Protein AF-A0A0V8DM29-F1 (afdb_monomer_lite)

Secondary structure (DSSP, 8-state):
-B-TT--BEEE--SSSGGGGTTTTEEE---TT----TT---EEE-HHHHHHTT------EEETTGGGSSEEEE---SS--TT---EEEE-

InterPro domains:
  IPR001127 Phosphotransferase system, sugar-specific permease EIIA type 1 [PF00358] (1-67)
  IPR001127 Phosphotransferase system, sugar-specific permease EIIA type 1 [PS00371] (6-18)
  IPR001127 Phosphotransferase system, sugar-specific permease EIIA type 1 [PS51093] (1-64)
 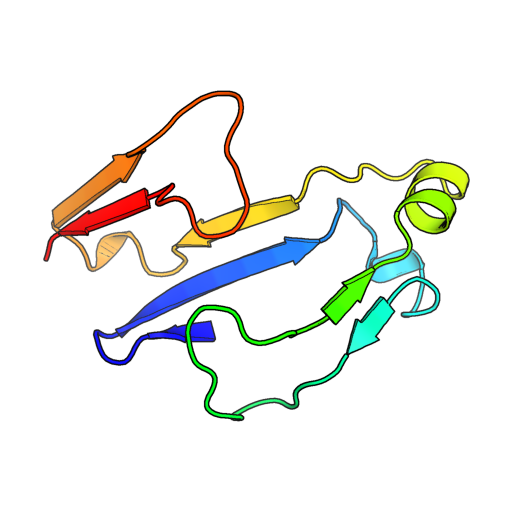 IPR011055 Duplicated hybrid motif [G3DSA:2.70.70.10] (1-90)
  IPR011055 Duplicated hybrid motif [SSF51261] (1-88)
  IPR050890 Phosphotransferase system EIIA component [PTHR45008] (1-87)

Sequence (90 aa):
MTSDDGVEILIHIGMDTVGLNGEAFESFVKQNDRVKKGDLLVRADLSKIKAAGLSIITPVVITNSDTYREIIISHGGKISKGQEIITVKA

Organism: Lactococcus lactis subsp. lactis (NCBI:txid1360)

Radius of gyration: 14.69 Å; chains: 1; bounding box: 31×29×34 Å

pLDDT: mean 94.34, std 2.96, range [80.81, 97.81]

Structure (mmCIF, N/CA/C/O backbone):
data_AF-A0A0V8DM29-F1
#
_entry.id   AF-A0A0V8DM29-F1
#
loop_
_atom_site.group_PDB
_atom_site.id
_atom_site.type_symbol
_atom_site.label_atom_id
_atom_site.label_alt_id
_atom_site.label_comp_id
_atom_site.label_asym_id
_atom_site.label_entity_id
_atom_site.label_seq_id
_atom_site.pdbx_PDB_ins_code
_atom_site.Cartn_x
_atom_site.Cartn_y
_atom_site.Cartn_z
_atom_site.occupancy
_atom_site.B_iso_or_equiv
_atom_site.auth_seq_id
_atom_site.auth_comp_id
_atom_site.auth_asym_id
_atom_site.auth_atom_id
_atom_site.pdbx_PDB_model_num
ATOM 1 N N . MET A 1 1 ? 5.496 -6.580 -1.506 1.00 93.94 1 MET A N 1
ATOM 2 C CA . MET A 1 1 ? 5.204 -7.653 -2.484 1.00 93.94 1 MET A CA 1
ATOM 3 C C . MET A 1 1 ? 6.216 -7.552 -3.603 1.00 93.94 1 MET A C 1
ATOM 5 O O . MET A 1 1 ? 6.671 -6.445 -3.852 1.00 93.94 1 MET A O 1
ATOM 9 N N . THR A 1 2 ? 6.542 -8.655 -4.263 1.00 96.44 2 THR A N 1
ATOM 10 C CA . THR A 1 2 ? 7.498 -8.669 -5.379 1.00 96.44 2 THR A CA 1
ATOM 11 C C . THR A 1 2 ? 6.796 -9.259 -6.594 1.00 96.44 2 THR A C 1
ATOM 13 O O . THR A 1 2 ? 6.139 -10.293 -6.461 1.00 96.44 2 THR A O 1
ATOM 16 N N . SER A 1 3 ? 6.845 -8.575 -7.739 1.00 95.69 3 SER A N 1
ATOM 17 C CA . SER A 1 3 ? 6.272 -9.088 -8.988 1.00 95.69 3 SER A CA 1
ATOM 18 C C . SER A 1 3 ? 7.133 -10.208 -9.577 1.00 95.69 3 SER A C 1
ATOM 20 O O . SER A 1 3 ? 8.299 -10.363 -9.214 1.00 95.69 3 SER A O 1
ATOM 22 N N . ASP A 1 4 ? 6.576 -10.960 -10.530 1.00 95.06 4 ASP A N 1
ATOM 23 C CA . ASP A 1 4 ? 7.330 -11.981 -11.272 1.00 95.06 4 ASP A CA 1
ATOM 24 C C . ASP A 1 4 ? 8.498 -11.367 -12.084 1.00 95.06 4 ASP A C 1
ATOM 26 O O . ASP A 1 4 ? 9.493 -12.042 -12.332 1.00 95.06 4 ASP A O 1
ATOM 30 N N . ASP A 1 5 ? 8.417 -10.070 -12.414 1.00 93.38 5 ASP A N 1
ATOM 31 C CA . ASP A 1 5 ? 9.477 -9.286 -13.073 1.00 93.38 5 ASP A CA 1
ATOM 32 C C . ASP A 1 5 ? 10.461 -8.631 -12.072 1.00 93.38 5 ASP A C 1
ATOM 34 O O . ASP A 1 5 ? 11.283 -7.791 -12.443 1.00 93.38 5 ASP A O 1
ATOM 38 N N . GLY A 1 6 ? 10.362 -8.967 -10.781 1.00 95.06 6 GLY A N 1
ATOM 39 C CA . GLY A 1 6 ? 11.266 -8.498 -9.725 1.00 95.06 6 GLY A CA 1
ATOM 40 C C . GLY A 1 6 ? 10.946 -7.122 -9.130 1.00 95.06 6 GLY A C 1
ATOM 41 O O . GLY A 1 6 ? 11.707 -6.645 -8.291 1.00 95.06 6 GLY A O 1
ATOM 42 N N . VAL A 1 7 ? 9.840 -6.473 -9.514 1.00 96.06 7 VAL A N 1
ATOM 43 C CA . VAL A 1 7 ? 9.474 -5.144 -8.987 1.00 96.06 7 VAL A CA 1
ATOM 44 C C . VAL A 1 7 ? 8.985 -5.288 -7.553 1.00 96.06 7 VAL A C 1
ATOM 46 O O . VAL A 1 7 ? 7.993 -5.975 -7.298 1.00 96.06 7 VAL A O 1
ATOM 49 N N . GLU A 1 8 ? 9.640 -4.612 -6.615 1.00 96.56 8 GLU A N 1
ATOM 50 C CA . GLU A 1 8 ? 9.243 -4.615 -5.214 1.00 96.56 8 GLU A CA 1
ATOM 51 C C . GLU A 1 8 ? 8.319 -3.438 -4.914 1.00 96.56 8 GLU A C 1
ATOM 53 O O . GLU A 1 8 ? 8.682 -2.274 -5.064 1.00 96.56 8 GLU A O 1
ATOM 58 N N . ILE A 1 9 ? 7.101 -3.750 -4.476 1.00 95.56 9 ILE A N 1
ATOM 59 C CA . ILE A 1 9 ? 6.049 -2.779 -4.189 1.00 95.56 9 ILE A CA 1
ATOM 60 C C . ILE A 1 9 ? 5.703 -2.832 -2.702 1.00 95.56 9 ILE A C 1
ATOM 62 O O . ILE A 1 9 ? 5.338 -3.886 -2.162 1.00 95.56 9 ILE A O 1
ATOM 66 N N . LEU A 1 10 ? 5.743 -1.673 -2.053 1.00 96.00 10 LEU A N 1
ATOM 67 C CA . LEU A 1 10 ? 5.246 -1.443 -0.704 1.00 96.00 10 LEU A CA 1
ATOM 68 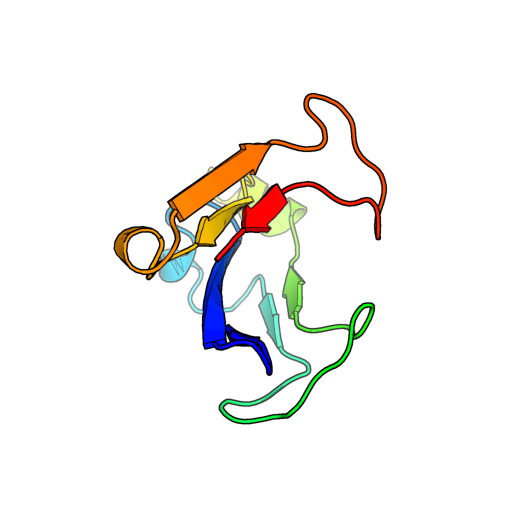C C . LEU A 1 10 ? 3.945 -0.635 -0.761 1.00 96.00 10 LEU A C 1
ATOM 70 O O . LEU A 1 10 ? 3.905 0.454 -1.329 1.00 96.00 10 LEU A O 1
ATOM 74 N N . ILE A 1 11 ? 2.888 -1.164 -0.142 1.00 95.06 11 ILE A N 1
ATOM 75 C CA . ILE A 1 11 ? 1.615 -0.465 0.063 1.00 95.06 11 ILE A CA 1
ATOM 76 C C . ILE A 1 11 ? 1.499 -0.186 1.561 1.00 95.06 11 ILE A C 1
ATOM 78 O O . ILE A 1 11 ? 1.381 -1.122 2.351 1.00 95.06 11 ILE A O 1
ATOM 82 N N . HIS A 1 12 ? 1.551 1.084 1.953 1.00 95.12 12 HIS A N 1
ATOM 83 C CA . HIS A 1 12 ? 1.478 1.508 3.351 1.00 95.12 12 HIS A CA 1
ATOM 84 C C . HIS A 1 12 ? 0.098 2.115 3.627 1.00 95.12 12 HIS A C 1
ATOM 86 O O . HIS A 1 12 ? -0.205 3.182 3.114 1.00 95.12 12 HIS A O 1
ATOM 92 N N . ILE A 1 13 ? -0.783 1.421 4.355 1.00 95.75 13 ILE A N 1
ATOM 93 C CA . ILE A 1 13 ? -2.179 1.862 4.532 1.00 95.75 13 ILE A CA 1
ATOM 94 C C . ILE A 1 13 ? -2.292 2.840 5.708 1.00 95.75 13 ILE A C 1
ATOM 96 O O . ILE A 1 13 ? -2.215 2.443 6.874 1.00 95.75 13 ILE A O 1
ATOM 100 N N . GLY A 1 14 ? -2.553 4.107 5.381 1.00 95.00 14 GLY A N 1
ATOM 101 C CA . GLY A 1 14 ? -2.573 5.214 6.336 1.00 95.00 14 GLY A CA 1
ATOM 102 C C . GLY A 1 14 ? -1.170 5.652 6.760 1.00 95.00 14 GLY A C 1
ATOM 103 O O . GLY A 1 14 ? -0.187 5.073 6.319 1.00 95.00 14 GLY A O 1
ATOM 104 N N . MET A 1 15 ? -1.077 6.668 7.620 1.00 94.88 15 MET A N 1
ATOM 105 C CA . MET A 1 15 ? 0.186 7.094 8.246 1.00 94.88 15 MET A CA 1
ATOM 106 C C . MET A 1 15 ? 0.120 6.862 9.753 1.00 94.88 15 MET A C 1
ATOM 108 O O . MET A 1 15 ? -0.919 7.115 10.362 1.00 94.88 15 MET A O 1
ATOM 112 N N . ASP A 1 16 ? 1.217 6.374 10.336 1.00 93.38 16 ASP A N 1
ATOM 113 C CA . ASP A 1 16 ? 1.364 6.080 11.772 1.00 93.38 16 ASP A CA 1
ATOM 114 C C . ASP A 1 16 ? 0.310 5.104 12.339 1.00 93.38 16 ASP A C 1
ATOM 116 O O . ASP A 1 16 ? 0.054 5.040 13.541 1.00 93.38 16 ASP A O 1
ATOM 120 N N . THR A 1 17 ? -0.277 4.268 11.476 1.00 94.69 17 THR A N 1
ATOM 121 C CA . THR A 1 17 ? -1.342 3.311 11.828 1.00 94.69 17 THR A CA 1
ATOM 122 C C . THR A 1 17 ? -0.861 2.109 12.639 1.00 94.69 17 THR A C 1
ATOM 124 O O . THR A 1 17 ? -1.687 1.351 13.148 1.00 94.69 17 THR A O 1
ATOM 127 N N . VAL A 1 18 ? 0.454 1.956 12.837 1.00 93.12 18 VAL A N 1
ATOM 128 C CA . VAL A 1 18 ? 1.039 0.925 13.712 1.00 93.12 18 VAL A CA 1
ATOM 129 C C . VAL A 1 18 ? 0.499 1.016 15.144 1.00 93.12 18 VAL A C 1
ATOM 131 O O . VAL A 1 18 ? 0.267 -0.013 15.774 1.00 93.12 18 VAL A O 1
ATOM 134 N N . GLY A 1 19 ? 0.199 2.229 15.627 1.00 91.31 19 GLY A N 1
ATOM 135 C CA . GLY A 1 19 ? -0.373 2.456 16.957 1.00 91.31 19 GLY A CA 1
ATOM 136 C C . GLY A 1 19 ? -1.781 1.880 17.152 1.00 91.31 19 GLY A C 1
ATOM 137 O O . GLY A 1 19 ? -2.232 1.762 18.286 1.00 91.31 19 GLY A O 1
ATOM 138 N N . LEU A 1 20 ? -2.465 1.480 16.072 1.00 93.25 20 LEU A N 1
ATOM 139 C CA . LEU A 1 20 ? -3.778 0.831 16.135 1.00 93.25 20 LEU A CA 1
ATOM 140 C C . LEU A 1 20 ? -3.696 -0.669 16.450 1.00 93.25 20 LEU A C 1
ATOM 142 O O . LEU A 1 20 ? -4.735 -1.318 16.515 1.00 93.25 20 LEU A O 1
ATOM 146 N N . ASN A 1 21 ? -2.492 -1.243 16.584 1.00 92.62 21 ASN A N 1
ATOM 147 C CA . ASN A 1 21 ? -2.267 -2.653 16.935 1.00 92.62 21 ASN A CA 1
ATOM 148 C C . ASN A 1 21 ? -3.086 -3.656 16.095 1.00 92.62 21 ASN A C 1
ATOM 150 O O . ASN A 1 21 ? -3.479 -4.717 16.572 1.00 92.62 21 ASN A O 1
ATOM 154 N N . GLY A 1 22 ? -3.362 -3.318 14.832 1.00 91.94 22 GLY A N 1
ATOM 155 C CA . GLY A 1 22 ? -4.139 -4.160 13.919 1.00 91.94 22 GLY A CA 1
ATOM 156 C C . GLY A 1 22 ? -5.666 -4.040 14.027 1.00 91.94 22 GLY A C 1
ATOM 157 O O . GLY A 1 22 ? -6.352 -4.592 13.178 1.00 91.94 22 GLY A O 1
ATOM 158 N N . GLU A 1 23 ? -6.237 -3.284 14.970 1.00 93.12 23 GLU A N 1
ATOM 159 C CA . GLU A 1 23 ? -7.699 -3.238 15.207 1.00 93.12 23 GLU A CA 1
ATOM 160 C C . GLU A 1 23 ? -8.537 -2.679 14.040 1.00 93.12 23 GLU A C 1
ATOM 162 O O . GLU A 1 23 ? -9.755 -2.894 13.958 1.00 93.12 23 GLU A O 1
ATOM 167 N N . ALA A 1 24 ? -7.898 -1.930 13.141 1.00 96.06 24 ALA A N 1
ATOM 168 C CA . ALA A 1 24 ? -8.518 -1.379 11.941 1.00 96.06 24 ALA A CA 1
ATOM 169 C C . ALA A 1 24 ? -8.274 -2.230 10.684 1.00 96.06 24 ALA A C 1
ATOM 171 O O . ALA A 1 24 ? -8.698 -1.824 9.602 1.00 96.06 24 ALA A O 1
ATOM 172 N N . PHE A 1 25 ? -7.596 -3.376 10.799 1.00 97.25 25 PHE A N 1
ATOM 173 C CA . PHE A 1 25 ? -7.112 -4.145 9.657 1.00 97.25 25 PHE A CA 1
ATOM 174 C C . PHE A 1 25 ? -7.467 -5.629 9.765 1.00 97.25 25 PHE A C 1
ATOM 176 O O . PHE A 1 25 ? -7.266 -6.272 10.788 1.00 97.25 25 PHE A O 1
ATOM 183 N N . GLU A 1 26 ? -7.935 -6.194 8.660 1.00 97.81 26 GLU A N 1
ATOM 184 C CA . GLU A 1 26 ? -8.169 -7.627 8.497 1.00 97.81 26 GLU A CA 1
ATOM 185 C C . GLU A 1 26 ? -7.388 -8.098 7.264 1.00 97.81 26 GLU A C 1
ATOM 187 O O . GLU A 1 26 ? -7.648 -7.635 6.150 1.00 97.81 26 GLU A O 1
ATOM 192 N N . SER A 1 27 ? -6.398 -8.977 7.455 1.00 96.25 27 SER A N 1
ATOM 193 C CA . SER A 1 27 ? -5.600 -9.539 6.356 1.00 96.25 27 SER A CA 1
ATOM 194 C C . SER A 1 27 ? -6.244 -10.806 5.799 1.00 96.25 27 SER A C 1
ATOM 196 O O . SER A 1 27 ? -6.659 -11.679 6.558 1.00 96.25 27 SER A O 1
ATOM 198 N N . PHE A 1 28 ? -6.262 -10.931 4.474 1.00 97.81 28 PHE A N 1
ATOM 199 C CA . PHE A 1 28 ? -6.777 -12.093 3.737 1.00 97.81 28 PHE A CA 1
ATOM 200 C C . PHE A 1 28 ? -5.667 -12.934 3.104 1.00 97.81 28 PHE A C 1
ATOM 202 O O . PHE A 1 28 ? -5.940 -13.968 2.501 1.00 97.81 28 PHE A O 1
ATOM 209 N N . VAL A 1 29 ? -4.420 -12.491 3.250 1.00 97.06 29 VAL A N 1
ATOM 210 C CA . VAL A 1 29 ? -3.224 -13.145 2.721 1.00 97.06 29 VAL A CA 1
ATOM 211 C C . VAL A 1 29 ? -2.181 -13.300 3.819 1.00 97.06 29 VAL A C 1
ATOM 213 O O . VAL A 1 29 ? -2.204 -12.596 4.838 1.00 97.06 29 VAL A O 1
ATOM 216 N N . LYS A 1 30 ? -1.253 -14.225 3.605 1.00 96.50 30 LYS A N 1
ATOM 217 C CA . LYS A 1 30 ? -0.095 -14.477 4.457 1.00 96.50 30 LYS A CA 1
ATOM 218 C C . LYS A 1 30 ? 1.190 -14.116 3.724 1.00 96.50 30 LYS A C 1
ATOM 220 O O . LYS A 1 30 ? 1.228 -13.932 2.508 1.00 96.50 30 LYS A O 1
ATOM 225 N N . GLN A 1 31 ? 2.269 -13.997 4.491 1.00 95.00 31 GLN A N 1
ATOM 226 C CA . GLN A 1 31 ? 3.594 -13.811 3.917 1.00 95.00 31 GLN A CA 1
ATOM 227 C C . GLN A 1 31 ? 3.919 -14.971 2.966 1.00 95.00 31 GLN A C 1
ATOM 229 O O . GLN A 1 31 ? 3.667 -16.127 3.296 1.00 95.00 31 GLN A O 1
ATOM 234 N N . ASN A 1 32 ? 4.519 -14.641 1.820 1.00 95.44 32 ASN A N 1
ATOM 235 C CA . ASN A 1 32 ? 4.883 -15.568 0.741 1.00 95.44 32 ASN A CA 1
ATOM 236 C C . ASN A 1 32 ? 3.707 -16.166 -0.053 1.00 95.44 32 ASN A C 1
ATOM 238 O O . ASN A 1 32 ? 3.950 -16.980 -0.943 1.00 95.44 32 ASN A O 1
ATOM 242 N N . ASP A 1 33 ? 2.462 -15.748 0.197 1.00 97.56 33 ASP A N 1
ATOM 243 C CA . ASP A 1 33 ? 1.348 -16.115 -0.680 1.00 97.56 33 ASP A CA 1
ATOM 244 C C . ASP A 1 33 ? 1.538 -15.502 -2.075 1.00 97.56 33 ASP A C 1
ATOM 246 O O . ASP A 1 33 ? 1.906 -14.331 -2.224 1.00 97.56 33 ASP A O 1
ATOM 250 N N . ARG A 1 34 ? 1.241 -16.286 -3.117 1.00 97.19 34 ARG A N 1
ATOM 251 C CA . ARG A 1 34 ? 1.186 -15.786 -4.494 1.00 97.19 34 ARG A CA 1
ATOM 252 C C . ARG A 1 34 ? -0.195 -15.206 -4.768 1.00 97.19 34 ARG A C 1
ATOM 254 O O . ARG A 1 34 ? -1.203 -15.878 -4.576 1.00 97.19 34 ARG A O 1
ATOM 261 N N . VAL A 1 35 ? -0.225 -13.969 -5.249 1.00 96.31 35 VAL A N 1
ATOM 262 C CA . VAL A 1 35 ? -1.451 -13.212 -5.535 1.00 96.31 35 VAL A CA 1
ATOM 263 C C . VAL A 1 35 ? -1.453 -12.741 -6.983 1.00 96.31 35 VAL A C 1
ATOM 265 O O . VAL A 1 35 ? -0.401 -12.636 -7.614 1.00 96.31 35 VAL A O 1
ATOM 268 N N . LYS A 1 36 ? -2.632 -12.427 -7.515 1.00 95.44 36 LYS A N 1
ATOM 269 C CA . LYS A 1 36 ? -2.801 -11.817 -8.839 1.00 95.44 36 LYS A CA 1
ATOM 270 C C . LYS A 1 36 ? -3.505 -10.466 -8.741 1.00 95.44 36 LYS A C 1
ATOM 272 O O . LYS A 1 36 ? -4.147 -10.127 -7.746 1.00 95.44 36 LYS A O 1
ATOM 277 N N . LYS A 1 37 ? -3.408 -9.679 -9.818 1.00 93.44 37 LYS A N 1
ATOM 278 C CA . LYS A 1 37 ? -4.097 -8.387 -9.930 1.00 93.44 37 LYS A CA 1
ATOM 279 C C . LYS A 1 37 ? -5.591 -8.561 -9.634 1.00 93.44 37 LYS A C 1
ATOM 281 O O . LYS A 1 37 ? -6.284 -9.308 -10.319 1.00 93.44 37 LYS A O 1
ATOM 286 N N . GLY A 1 38 ? -6.078 -7.805 -8.652 1.00 93.00 38 GLY A N 1
ATOM 287 C CA . GLY A 1 38 ? -7.490 -7.767 -8.268 1.00 93.00 38 GLY A CA 1
ATOM 288 C C . GLY A 1 38 ? -7.845 -8.573 -7.019 1.00 93.00 38 GLY A C 1
ATOM 289 O O . GLY A 1 38 ? -8.938 -8.350 -6.490 1.00 93.00 38 GLY A O 1
ATOM 290 N N . ASP A 1 39 ? -6.944 -9.426 -6.527 1.00 95.69 39 ASP A N 1
ATOM 291 C CA . ASP A 1 39 ? -7.153 -10.169 -5.284 1.00 95.69 39 ASP A CA 1
ATOM 292 C C . ASP A 1 39 ? -7.301 -9.223 -4.082 1.00 95.69 39 ASP A C 1
ATOM 294 O O . ASP A 1 39 ? -6.711 -8.138 -4.022 1.00 95.69 39 ASP A O 1
ATOM 298 N N . LEU A 1 40 ? -8.122 -9.635 -3.114 1.00 96.19 40 LEU A N 1
ATOM 299 C CA . LEU A 1 40 ? -8.290 -8.913 -1.859 1.00 96.19 40 LEU A CA 1
ATOM 300 C C . LEU A 1 40 ? -7.128 -9.256 -0.925 1.00 96.19 40 LEU A C 1
ATOM 302 O O . LEU A 1 40 ? -6.978 -10.406 -0.531 1.00 96.19 40 LEU A O 1
ATOM 306 N N . LEU A 1 41 ? -6.336 -8.248 -0.555 1.00 96.12 41 LEU A N 1
ATOM 307 C CA . LEU A 1 41 ? -5.185 -8.428 0.335 1.00 96.12 41 LEU A CA 1
ATOM 308 C C . LEU A 1 41 ? -5.541 -8.111 1.787 1.00 96.12 41 LEU A C 1
ATOM 310 O O . LEU A 1 41 ? -5.347 -8.930 2.678 1.00 96.12 41 LEU A O 1
ATOM 314 N N . VAL A 1 42 ? -6.076 -6.912 2.018 1.00 96.44 42 VAL A N 1
ATOM 315 C CA . VAL A 1 42 ? -6.394 -6.379 3.345 1.00 96.44 42 VAL A CA 1
ATOM 316 C C . VAL A 1 42 ? -7.691 -5.583 3.255 1.00 96.44 42 VAL A C 1
ATOM 318 O O . VAL A 1 42 ? -7.902 -4.833 2.298 1.00 96.44 42 VAL A O 1
ATOM 321 N N . ARG A 1 43 ? -8.551 -5.714 4.264 1.00 97.50 43 ARG A N 1
ATOM 322 C CA . ARG A 1 43 ? -9.660 -4.792 4.519 1.00 97.50 43 ARG A CA 1
ATOM 323 C C . ARG A 1 43 ? -9.234 -3.827 5.619 1.00 97.50 43 ARG A C 1
ATOM 325 O O . ARG A 1 43 ? -8.819 -4.261 6.687 1.00 97.50 43 ARG A O 1
ATOM 332 N N . ALA A 1 44 ? -9.342 -2.530 5.345 1.00 96.94 44 ALA A N 1
ATOM 333 C CA . ALA A 1 44 ? -9.034 -1.471 6.299 1.00 96.94 44 ALA A CA 1
ATOM 334 C C . ALA A 1 44 ? -10.299 -0.671 6.636 1.00 96.94 44 ALA A C 1
ATOM 336 O O . ALA A 1 44 ? -11.019 -0.229 5.736 1.00 96.94 44 ALA A O 1
ATOM 337 N N . ASP A 1 45 ? -10.557 -0.462 7.924 1.00 97.44 45 ASP A N 1
ATOM 338 C CA . ASP A 1 45 ? -11.628 0.403 8.412 1.00 97.44 45 ASP A CA 1
ATOM 339 C C . ASP A 1 45 ? -11.145 1.860 8.446 1.00 97.44 45 ASP A C 1
ATOM 341 O O . ASP A 1 45 ? -10.567 2.345 9.422 1.00 97.44 45 ASP A O 1
ATOM 345 N N . LEU A 1 46 ? -11.379 2.574 7.343 1.00 96.44 46 LEU A N 1
ATOM 346 C CA . LEU A 1 46 ? -10.963 3.972 7.202 1.00 96.44 46 LEU A CA 1
ATOM 347 C C . LEU A 1 46 ? -11.660 4.904 8.201 1.00 96.44 46 LEU A C 1
ATOM 349 O O . LEU A 1 46 ? -11.122 5.968 8.510 1.00 96.44 46 LEU A O 1
ATOM 353 N N . SER A 1 47 ? -12.842 4.536 8.698 1.00 96.62 47 SER A N 1
ATOM 354 C CA . SER A 1 47 ? -13.565 5.328 9.693 1.00 96.62 47 SER A CA 1
ATOM 355 C C . SER A 1 47 ? -12.869 5.246 11.045 1.00 96.62 47 SER A C 1
ATOM 357 O O . SER A 1 47 ? -12.650 6.283 11.666 1.00 96.62 47 SER A O 1
ATOM 359 N N . LYS A 1 48 ? -12.435 4.049 11.461 1.00 96.19 48 LYS A N 1
ATOM 360 C CA . LYS A 1 48 ? -11.621 3.873 12.675 1.00 96.19 48 LYS A CA 1
ATOM 361 C C . LYS A 1 48 ? -10.283 4.602 12.591 1.00 96.19 48 LYS A C 1
ATOM 363 O O . LYS A 1 48 ? -9.917 5.289 13.538 1.00 96.19 48 LYS A O 1
ATOM 368 N N . ILE A 1 49 ? -9.587 4.513 11.452 1.00 96.69 49 ILE A N 1
ATOM 369 C CA . ILE A 1 49 ? -8.303 5.211 11.255 1.00 96.69 49 ILE A CA 1
ATOM 370 C C . ILE A 1 49 ? -8.488 6.730 11.408 1.00 96.69 49 ILE A C 1
ATOM 372 O O . ILE A 1 49 ? -7.747 7.374 12.148 1.00 96.69 49 ILE A O 1
ATOM 376 N N . LYS A 1 50 ? -9.524 7.303 10.777 1.00 96.31 50 LYS A N 1
ATOM 377 C CA . LYS A 1 50 ? -9.847 8.732 10.922 1.00 96.31 50 LYS A CA 1
ATOM 378 C C . LYS A 1 50 ? -10.270 9.105 12.340 1.00 96.31 50 LYS A C 1
ATOM 380 O O . LYS A 1 50 ? -9.889 10.169 12.814 1.00 96.31 50 LYS A O 1
ATOM 385 N N . ALA A 1 51 ? -11.052 8.257 13.009 1.00 96.56 51 ALA A N 1
ATOM 386 C CA . ALA A 1 51 ? -11.497 8.493 14.382 1.00 96.56 51 ALA A CA 1
ATOM 387 C C . ALA A 1 51 ? -10.324 8.531 15.376 1.00 96.56 51 ALA A C 1
ATOM 389 O O . ALA A 1 51 ? -10.386 9.259 16.360 1.00 96.56 51 ALA A O 1
ATOM 390 N N . ALA A 1 52 ? -9.236 7.814 15.082 1.00 95.25 52 ALA A N 1
ATOM 391 C CA . ALA A 1 52 ? -7.979 7.885 15.824 1.00 95.25 52 ALA A CA 1
ATOM 392 C C . ALA A 1 52 ? -7.117 9.122 15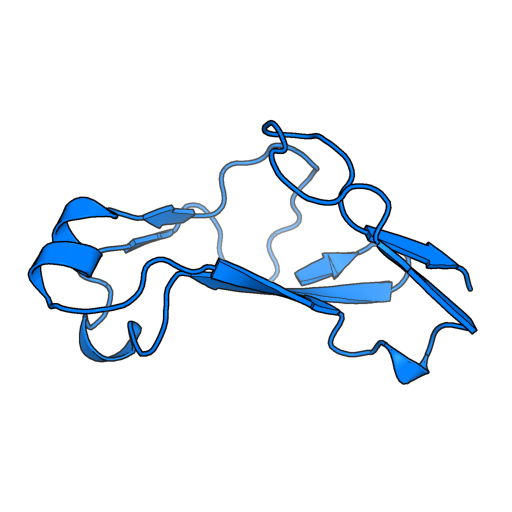.485 1.00 95.25 52 ALA A C 1
ATOM 394 O O . ALA A 1 52 ? -6.017 9.262 16.011 1.00 95.25 52 ALA A O 1
ATOM 395 N N . GLY A 1 53 ? -7.584 10.017 14.604 1.00 96.50 53 GLY A N 1
ATOM 396 C CA . GLY A 1 53 ? -6.853 11.218 14.189 1.00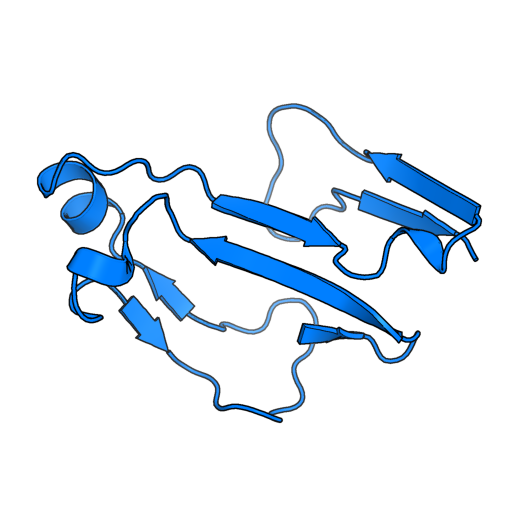 96.50 53 GLY A CA 1
ATOM 397 C C . GLY A 1 53 ? -5.722 10.960 13.190 1.00 96.50 53 GLY A C 1
ATOM 398 O O . GLY A 1 53 ? -4.892 11.840 12.973 1.00 96.50 53 GLY A O 1
ATOM 399 N N . LEU A 1 54 ? -5.678 9.775 12.575 1.00 96.62 54 LEU A N 1
ATOM 400 C CA . LEU A 1 54 ? -4.602 9.369 11.674 1.00 96.62 54 LEU A CA 1
ATOM 401 C C . LEU A 1 54 ? -4.952 9.627 10.204 1.00 96.62 54 LEU A C 1
ATOM 403 O O . LEU A 1 54 ? -6.115 9.602 9.785 1.00 96.62 54 LEU A O 1
ATOM 407 N N . SER A 1 55 ? -3.917 9.851 9.392 1.00 96.88 55 SER A N 1
ATOM 408 C CA . SER A 1 55 ? -4.077 10.024 7.949 1.00 96.88 55 SER A CA 1
ATOM 409 C C . SER A 1 55 ? -4.448 8.703 7.282 1.00 96.88 55 SER A C 1
ATOM 411 O O . SER A 1 55 ? -3.873 7.660 7.580 1.00 96.88 55 SER A O 1
ATOM 413 N N . ILE A 1 56 ? -5.370 8.765 6.320 1.00 96.75 56 ILE A N 1
ATOM 414 C CA . ILE A 1 56 ? -5.732 7.635 5.449 1.00 96.75 56 ILE A CA 1
ATOM 415 C C . ILE A 1 56 ? -4.989 7.656 4.106 1.00 96.75 56 ILE A C 1
ATOM 417 O O . ILE A 1 56 ? -5.286 6.849 3.223 1.00 96.75 56 ILE A O 1
ATOM 421 N N . ILE A 1 57 ? -4.052 8.593 3.921 1.00 96.25 57 ILE A N 1
ATOM 422 C CA . ILE A 1 57 ? -3.172 8.590 2.749 1.00 96.25 57 ILE A CA 1
ATOM 423 C C . ILE A 1 57 ? -2.442 7.250 2.733 1.00 96.25 57 ILE A C 1
ATOM 425 O O . ILE A 1 57 ? -1.894 6.831 3.746 1.00 96.25 57 ILE A O 1
ATOM 429 N N . THR A 1 58 ? -2.479 6.573 1.590 1.00 95.56 58 THR A N 1
ATOM 430 C CA . THR A 1 58 ? -1.886 5.246 1.421 1.00 95.56 58 THR A CA 1
ATOM 431 C C . THR A 1 58 ? -0.752 5.335 0.405 1.00 95.56 58 THR A C 1
ATOM 433 O O . THR A 1 58 ? -1.029 5.302 -0.797 1.00 95.56 58 THR A O 1
ATOM 436 N N . PRO A 1 59 ? 0.509 5.513 0.841 1.00 94.38 59 PRO A N 1
ATOM 437 C CA . PRO A 1 59 ? 1.647 5.475 -0.065 1.00 94.38 59 PRO A CA 1
ATOM 438 C C . PRO A 1 59 ? 1.747 4.136 -0.799 1.00 94.38 59 PRO A C 1
ATOM 440 O O . PRO A 1 59 ? 1.630 3.065 -0.200 1.00 94.38 59 PRO A O 1
ATOM 443 N N . VAL A 1 60 ? 2.010 4.216 -2.102 1.00 93.62 60 VAL A N 1
ATOM 444 C CA . VAL A 1 60 ? 2.403 3.079 -2.937 1.00 93.62 60 VAL A CA 1
ATOM 445 C C . VAL A 1 60 ? 3.790 3.389 -3.471 1.00 93.62 60 VAL A C 1
ATOM 447 O O . VAL A 1 60 ? 3.974 4.384 -4.169 1.00 93.62 60 VAL A O 1
ATOM 450 N N . VAL A 1 61 ? 4.766 2.572 -3.094 1.00 94.38 61 VAL A N 1
ATOM 451 C CA . VAL A 1 61 ? 6.190 2.847 -3.306 1.00 94.38 61 VAL A CA 1
ATOM 452 C C . VAL A 1 61 ? 6.834 1.661 -4.005 1.00 94.38 61 VAL A C 1
ATOM 454 O O . VAL A 1 61 ? 6.568 0.518 -3.639 1.00 94.38 61 VAL A O 1
ATOM 457 N N . ILE A 1 62 ? 7.690 1.937 -4.987 1.00 95.81 62 ILE A N 1
ATOM 458 C CA . ILE A 1 62 ? 8.621 0.945 -5.530 1.00 95.81 62 ILE A CA 1
ATOM 459 C C . ILE A 1 62 ? 9.901 1.035 -4.704 1.00 95.81 62 ILE A C 1
ATOM 461 O O . ILE A 1 62 ? 10.532 2.090 -4.685 1.00 95.81 62 ILE A O 1
ATOM 465 N N . THR A 1 63 ? 10.253 -0.029 -3.984 1.00 96.31 63 THR A N 1
ATOM 466 C CA . THR A 1 63 ? 11.362 0.002 -3.013 1.00 96.31 63 THR A CA 1
ATOM 467 C C . THR A 1 63 ? 12.726 -0.231 -3.649 1.00 96.31 63 THR A C 1
ATOM 469 O O . THR A 1 63 ? 13.716 0.279 -3.138 1.00 96.31 63 THR A O 1
ATOM 472 N N . ASN A 1 64 ? 12.774 -0.928 -4.785 1.00 96.06 64 ASN A N 1
ATOM 473 C CA . ASN A 1 64 ? 13.983 -1.198 -5.568 1.00 96.06 64 ASN A CA 1
ATOM 474 C C . ASN A 1 64 ? 14.036 -0.354 -6.856 1.00 96.06 64 ASN A C 1
ATOM 476 O O . ASN A 1 64 ? 14.356 -0.842 -7.940 1.00 96.06 64 ASN A O 1
ATOM 480 N N . SER A 1 65 ? 13.655 0.924 -6.759 1.00 93.69 65 SER A N 1
ATOM 481 C CA . SER A 1 65 ? 13.521 1.822 -7.914 1.00 93.69 65 SER A CA 1
ATOM 482 C C . SER A 1 65 ? 14.823 2.060 -8.684 1.00 93.69 65 SER A C 1
ATOM 484 O O . SER A 1 65 ? 14.789 2.335 -9.876 1.00 93.69 65 SER A O 1
ATOM 486 N N . ASP A 1 66 ? 15.959 1.961 -8.001 1.00 94.31 66 ASP A N 1
ATOM 487 C CA . ASP A 1 66 ? 17.314 2.102 -8.542 1.00 94.31 66 ASP A CA 1
ATOM 488 C C . ASP A 1 66 ? 17.707 0.989 -9.526 1.00 94.31 66 ASP A C 1
ATOM 490 O O . ASP A 1 66 ?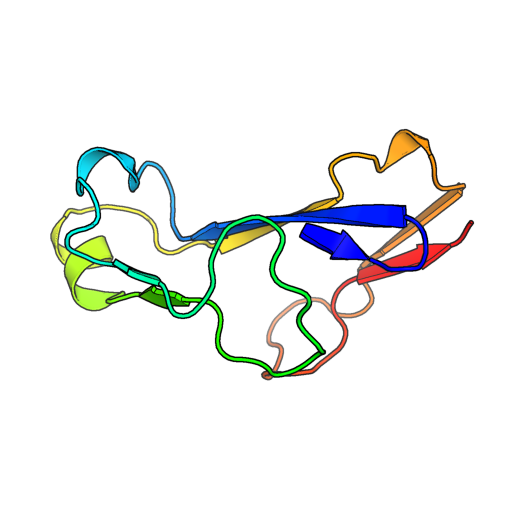 18.622 1.163 -10.328 1.00 94.31 66 ASP A O 1
ATOM 494 N N . THR A 1 67 ? 16.993 -0.137 -9.499 1.00 94.62 67 THR A N 1
ATOM 495 C CA . THR A 1 67 ? 17.204 -1.272 -10.408 1.00 94.62 67 THR A CA 1
ATOM 496 C C . THR A 1 67 ? 16.617 -1.021 -11.805 1.00 94.62 67 THR A C 1
ATOM 498 O O . THR A 1 67 ? 16.930 -1.742 -12.752 1.00 94.62 67 THR A O 1
ATOM 501 N N . TYR A 1 68 ? 15.778 0.007 -11.963 1.00 93.56 68 TYR A N 1
ATOM 502 C CA . TYR A 1 68 ? 15.039 0.275 -13.194 1.00 93.56 68 TYR A CA 1
ATOM 503 C C . TYR A 1 68 ? 15.474 1.586 -13.837 1.00 93.56 68 TYR A C 1
ATOM 505 O O . TYR A 1 68 ? 15.740 2.581 -13.166 1.00 93.56 68 TYR A O 1
ATOM 513 N N . ARG A 1 69 ? 15.506 1.604 -15.171 1.00 94.25 69 ARG A N 1
ATOM 514 C CA . ARG A 1 69 ? 15.913 2.779 -15.946 1.00 94.25 69 ARG A CA 1
ATOM 515 C C . ARG A 1 69 ? 14.919 3.929 -15.832 1.00 94.25 69 ARG A C 1
ATOM 517 O O . ARG A 1 69 ? 15.324 5.089 -15.835 1.00 94.25 69 ARG A O 1
ATOM 524 N N . GLU A 1 70 ? 13.624 3.624 -15.815 1.00 94.06 70 GLU A N 1
ATOM 525 C CA . GLU A 1 70 ? 12.580 4.647 -15.838 1.00 94.06 70 GLU A CA 1
ATOM 526 C C . GLU A 1 70 ? 11.364 4.235 -15.002 1.00 94.06 70 GLU A C 1
ATOM 528 O O . GLU A 1 70 ? 10.857 3.116 -15.119 1.00 94.06 70 GLU A O 1
ATOM 533 N N . ILE A 1 71 ? 10.864 5.176 -14.197 1.00 93.06 71 ILE A N 1
ATOM 534 C CA . ILE A 1 71 ? 9.609 5.056 -13.451 1.00 93.06 71 ILE A CA 1
ATOM 535 C C . ILE A 1 71 ? 8.722 6.229 -13.845 1.00 93.06 71 ILE A C 1
ATOM 537 O O . ILE A 1 71 ? 9.067 7.389 -13.624 1.00 93.06 71 ILE A O 1
ATOM 541 N N . ILE A 1 72 ? 7.571 5.918 -14.430 1.00 93.81 72 ILE A N 1
ATOM 542 C CA . ILE A 1 72 ? 6.642 6.904 -14.975 1.00 93.81 72 ILE A CA 1
ATOM 543 C C . ILE A 1 72 ? 5.351 6.848 -14.170 1.00 93.81 72 ILE A C 1
ATOM 545 O O . ILE A 1 72 ? 4.776 5.775 -13.991 1.00 93.81 72 ILE A O 1
ATOM 549 N N . ILE A 1 73 ? 4.857 8.005 -13.730 1.00 91.25 73 ILE A N 1
ATOM 550 C CA . ILE A 1 73 ? 3.499 8.122 -13.191 1.00 91.25 73 ILE A CA 1
ATOM 551 C C . ILE A 1 73 ? 2.532 8.099 -14.377 1.00 91.25 73 ILE A C 1
ATOM 553 O O . ILE A 1 73 ? 2.417 9.082 -15.107 1.00 91.25 73 ILE A O 1
ATOM 557 N N . SER A 1 74 ? 1.857 6.971 -14.589 1.00 89.69 74 SER A N 1
ATOM 558 C CA . SER A 1 74 ? 0.999 6.758 -15.764 1.00 89.69 74 SER A CA 1
ATOM 559 C C . SER A 1 74 ? -0.306 7.547 -15.673 1.00 89.69 74 SER A C 1
ATOM 561 O O . SER A 1 74 ? -0.812 8.020 -16.686 1.00 89.69 74 SER A O 1
ATOM 563 N N . HIS A 1 75 ? -0.848 7.708 -14.461 1.00 86.81 75 HIS A N 1
ATOM 564 C CA . HIS A 1 75 ? -2.059 8.489 -14.212 1.00 86.81 75 HIS A CA 1
ATOM 565 C C . HIS A 1 75 ? -1.941 9.292 -12.916 1.00 86.81 75 HIS A C 1
ATOM 567 O O . HIS A 1 75 ? -1.652 8.744 -11.854 1.00 86.81 75 HIS A O 1
ATOM 573 N N . GLY A 1 76 ? -2.217 10.594 -13.010 1.00 80.81 76 GLY A N 1
ATOM 574 C CA . GLY A 1 76 ? -2.347 11.498 -11.868 1.00 80.81 76 GLY A CA 1
ATOM 575 C C . GLY A 1 76 ? -3.807 11.850 -11.567 1.00 80.81 76 GLY A C 1
ATOM 576 O O . GLY A 1 76 ? -4.684 11.736 -12.422 1.00 80.81 76 GLY A O 1
ATOM 577 N N . GLY A 1 77 ? -4.069 12.321 -10.348 1.00 88.69 77 GLY A N 1
ATOM 578 C CA . GLY A 1 77 ? -5.398 12.772 -9.931 1.00 88.69 77 GLY A CA 1
ATOM 579 C C . GLY A 1 77 ? -6.330 11.627 -9.526 1.00 88.69 77 GLY A C 1
ATOM 580 O O . GLY A 1 77 ? -5.944 10.729 -8.778 1.00 88.69 77 GLY A O 1
ATOM 581 N N . LYS A 1 78 ? -7.594 11.687 -9.960 1.00 92.19 78 LYS A N 1
ATOM 582 C CA . LYS A 1 78 ? -8.607 10.694 -9.584 1.00 92.19 78 LYS A CA 1
ATOM 583 C C . LYS A 1 78 ? -8.467 9.445 -10.451 1.00 92.19 78 LYS A C 1
ATOM 585 O O . LYS A 1 78 ? -8.618 9.510 -11.666 1.00 92.19 78 LYS A O 1
ATOM 590 N N . ILE A 1 79 ? -8.254 8.310 -9.800 1.00 92.88 79 ILE A N 1
ATOM 591 C CA . ILE A 1 79 ? -8.134 6.993 -10.430 1.00 92.88 79 ILE A CA 1
ATOM 592 C C . ILE A 1 79 ? -9.265 6.068 -9.971 1.00 92.88 79 ILE A C 1
ATOM 594 O O . ILE A 1 79 ? -9.903 6.309 -8.943 1.00 92.88 79 ILE A O 1
ATOM 598 N N . SER A 1 80 ? -9.498 4.993 -10.722 1.00 92.12 80 SER A N 1
ATOM 599 C CA . SER A 1 80 ? -10.431 3.919 -10.351 1.00 92.12 80 SER A CA 1
ATOM 600 C C . SER A 1 80 ? -9.697 2.620 -10.012 1.00 92.12 80 SER A C 1
ATOM 602 O O . SER A 1 80 ? -8.563 2.397 -10.436 1.00 92.12 80 SER A O 1
ATOM 604 N N . LYS A 1 81 ? -10.350 1.724 -9.256 1.00 90.25 81 LYS A N 1
ATOM 605 C CA . LYS A 1 81 ? -9.795 0.398 -8.937 1.00 90.25 81 LYS A CA 1
ATOM 606 C C . LYS A 1 81 ? -9.375 -0.325 -10.223 1.00 90.25 81 LYS A C 1
ATOM 608 O O . LYS A 1 81 ? -10.174 -0.475 -11.140 1.00 90.25 81 LYS A O 1
ATOM 613 N N . GLY A 1 82 ? -8.139 -0.824 -10.247 1.00 88.88 82 GLY A N 1
ATOM 614 C CA . GLY A 1 82 ? -7.593 -1.604 -11.362 1.00 88.88 82 GLY A CA 1
ATOM 615 C C . GLY A 1 82 ? -6.960 -0.778 -12.485 1.00 88.88 82 GLY A C 1
ATOM 616 O O . GLY A 1 82 ? -6.335 -1.376 -13.367 1.00 88.88 82 GLY A O 1
ATOM 617 N N . GLN A 1 83 ? -7.077 0.553 -12.429 1.00 91.69 83 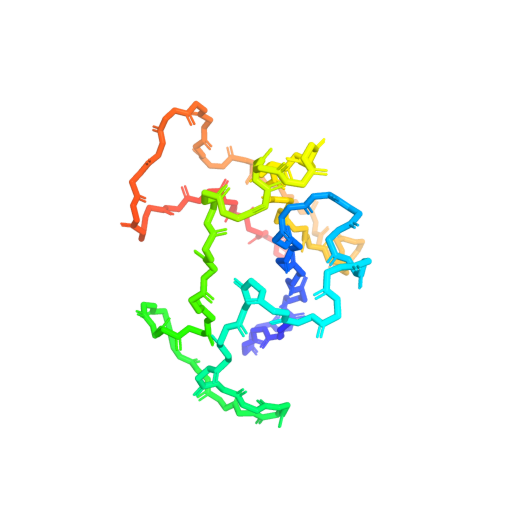GLN A N 1
ATOM 618 C CA . GLN A 1 83 ? -6.390 1.471 -13.330 1.00 91.69 83 GLN A CA 1
ATOM 619 C C . GLN A 1 83 ? -4.883 1.489 -13.043 1.00 91.69 83 GLN A C 1
ATOM 621 O O . GLN A 1 83 ? -4.446 1.312 -11.906 1.00 91.69 83 GLN A O 1
ATOM 626 N N . GLU A 1 84 ? -4.091 1.682 -14.091 1.00 91.25 84 GLU A N 1
ATOM 627 C CA . GLU A 1 84 ? -2.635 1.775 -14.004 1.00 91.25 84 GLU A CA 1
ATOM 628 C C . GLU A 1 84 ? -2.216 3.114 -13.399 1.00 91.25 84 GLU A C 1
ATOM 630 O O . GLU A 1 84 ? -2.720 4.159 -13.802 1.00 91.25 84 GLU A O 1
ATOM 635 N N . ILE A 1 85 ? -1.285 3.086 -12.446 1.00 92.69 85 ILE A N 1
ATOM 636 C CA . ILE A 1 85 ? -0.811 4.289 -11.741 1.00 92.69 85 ILE A CA 1
ATOM 637 C C . ILE A 1 85 ? 0.678 4.558 -11.958 1.00 92.69 85 ILE A C 1
ATOM 639 O O . ILE A 1 85 ? 1.092 5.713 -11.964 1.00 92.69 85 ILE A O 1
ATOM 643 N N . ILE A 1 86 ? 1.472 3.503 -12.146 1.00 93.75 86 ILE A N 1
ATOM 644 C CA . ILE A 1 86 ? 2.919 3.568 -12.330 1.00 93.75 86 ILE A CA 1
ATOM 645 C C . ILE A 1 86 ? 3.302 2.567 -13.420 1.00 93.75 86 ILE A C 1
ATOM 647 O O . ILE A 1 86 ? 2.856 1.418 -13.392 1.00 93.75 86 ILE A O 1
ATOM 651 N N . THR A 1 87 ? 4.151 2.994 -14.349 1.00 94.44 87 THR A N 1
ATOM 652 C CA . THR A 1 87 ? 4.802 2.142 -15.343 1.00 94.44 87 THR A CA 1
ATOM 653 C C . THR A 1 87 ? 6.291 2.094 -15.031 1.00 94.44 87 THR A C 1
ATOM 655 O O . THR A 1 87 ? 6.931 3.136 -14.891 1.00 94.44 87 THR A O 1
ATOM 658 N N . VAL A 1 88 ? 6.838 0.884 -14.943 1.00 94.06 88 VAL A N 1
ATOM 659 C CA . VAL A 1 88 ? 8.265 0.637 -14.709 1.00 94.06 88 VAL A CA 1
ATOM 660 C C . VAL A 1 88 ? 8.876 0.114 -15.998 1.00 94.06 88 VAL A C 1
ATOM 662 O O . VAL A 1 88 ? 8.317 -0.793 -16.616 1.00 94.06 88 VAL A O 1
ATOM 665 N N . LYS A 1 89 ? 10.010 0.680 -16.411 1.00 92.19 89 LYS A N 1
ATOM 666 C CA . LYS A 1 89 ? 10.790 0.174 -17.540 1.00 92.19 89 LYS A CA 1
ATOM 667 C C . LYS A 1 89 ? 12.168 -0.256 -17.065 1.00 92.19 89 LYS A C 1
ATOM 669 O O . LYS A 1 89 ? 12.903 0.546 -16.485 1.00 92.19 89 LYS A O 1
ATOM 674 N N . ALA A 1 90 ? 12.500 -1.506 -17.370 1.00 81.25 90 ALA A N 1
ATOM 675 C CA . ALA A 1 90 ? 13.873 -1.990 -17.346 1.00 81.25 90 ALA A CA 1
ATOM 676 C C . ALA A 1 90 ? 14.738 -1.242 -18.379 1.00 81.25 90 ALA A C 1
ATOM 678 O O . ALA A 1 90 ? 14.208 -0.783 -19.429 1.00 81.25 90 ALA A O 1
#

Foldseek 3Di:
DADPVGWDKDKAFWPPCVVVVQPQKDAPDDPPDDDDQPDDGMHGNVVVCVVVVTGRDIDIDGPPLVVFPDKDQPDDDDDDRPDDGIDTHD